Protein AF-A0A955B2L6-F1 (afdb_monomer_lite)

Secondary structure (DSSP, 8-state):
-----------TTS--HHHHHHHHHIIIIISSHHHHHHHHHT--------S--------PPPPHHHH----TT-

pLDDT: mean 74.57, std 9.0, range [49.03, 90.94]

Radius of gyration: 34.33 Å; chains: 1; bounding box: 71×32×86 Å

Foldseek 3Di:
DDDDDDDDDDDPVPDDPVNVCVVVCCVPPVVCVVVVVVVVVVPPDPPDDPPDDDDDDPPPPDDPCVVDVPDPPD

Structure (mmCIF, N/CA/C/O backbone):
data_AF-A0A955B2L6-F1
#
_entry.id   AF-A0A955B2L6-F1
#
loop_
_atom_site.group_PDB
_atom_site.id
_atom_site.type_symbol
_atom_site.label_atom_id
_atom_site.label_alt_id
_atom_site.label_comp_id
_atom_site.label_asym_id
_atom_site.label_entity_id
_atom_site.label_seq_id
_atom_site.pdbx_PDB_ins_code
_atom_site.Cartn_x
_atom_site.Cartn_y
_atom_site.Cartn_z
_atom_site.occupancy
_atom_site.B_iso_or_equiv
_atom_site.auth_seq_id
_atom_site.auth_comp_id
_atom_site.auth_asym_id
_atom_site.auth_atom_id
_atom_site.pdbx_PDB_model_num
ATOM 1 N N . MET A 1 1 ? -12.713 0.215 22.561 1.00 49.03 1 MET A N 1
ATOM 2 C CA . MET A 1 1 ? -13.909 0.229 23.431 1.00 49.03 1 MET A CA 1
ATOM 3 C C . MET A 1 1 ? -14.638 1.537 23.174 1.00 49.03 1 MET A C 1
ATOM 5 O O . MET A 1 1 ? -14.039 2.587 23.356 1.00 49.03 1 MET A O 1
ATOM 9 N N . LEU A 1 2 ? -15.843 1.483 22.606 1.00 56.22 2 LEU A N 1
ATOM 10 C CA . LEU A 1 2 ? -16.551 2.678 22.143 1.00 56.22 2 LEU A CA 1
ATOM 11 C C . LEU A 1 2 ? -17.346 3.291 23.307 1.00 56.22 2 LEU A C 1
ATOM 13 O O . LEU A 1 2 ? -18.453 2.847 23.608 1.00 56.22 2 LEU A O 1
ATOM 17 N N . THR A 1 3 ? -16.772 4.279 23.986 1.00 56.72 3 THR A N 1
ATOM 18 C CA . THR A 1 3 ? -17.410 4.981 25.110 1.00 56.72 3 THR A CA 1
ATOM 19 C C . THR A 1 3 ? -17.999 6.303 24.621 1.00 56.72 3 THR A C 1
ATOM 21 O O . THR A 1 3 ? -17.264 7.220 24.264 1.00 56.72 3 THR A O 1
ATOM 24 N N . ILE A 1 4 ? -19.333 6.412 24.584 1.00 62.91 4 ILE A N 1
ATOM 25 C CA . ILE A 1 4 ? -20.031 7.641 24.179 1.00 62.91 4 ILE A CA 1
ATOM 26 C C . ILE A 1 4 ? -20.474 8.393 25.435 1.00 62.91 4 ILE A C 1
ATOM 28 O O . ILE A 1 4 ? -21.460 8.035 26.075 1.00 62.91 4 ILE A O 1
ATOM 32 N N . LEU A 1 5 ? -19.748 9.458 25.773 1.00 66.56 5 LEU A N 1
ATOM 33 C CA . LEU A 1 5 ? -20.092 10.366 26.866 1.00 66.56 5 LEU A CA 1
ATOM 34 C C . LEU A 1 5 ? -21.213 11.316 26.411 1.00 66.56 5 LEU A C 1
ATOM 36 O O . LEU A 1 5 ? -20.960 12.378 25.848 1.00 66.56 5 LEU A O 1
ATOM 40 N N . GLY A 1 6 ? -22.470 10.909 26.607 1.00 64.56 6 GLY A N 1
ATOM 41 C CA . GLY A 1 6 ? -23.658 11.724 26.333 1.00 64.56 6 GLY A CA 1
ATOM 42 C C . GLY A 1 6 ? -24.436 12.048 27.608 1.00 64.56 6 GLY A C 1
ATOM 43 O O . GLY A 1 6 ? -24.585 11.191 28.475 1.00 64.56 6 GLY A O 1
ATOM 44 N N . ARG A 1 7 ? -24.966 13.276 27.729 1.00 68.12 7 ARG A N 1
ATOM 45 C CA . ARG A 1 7 ? -25.874 13.640 28.833 1.00 68.12 7 ARG A CA 1
ATOM 46 C C . ARG A 1 7 ? -27.156 12.793 28.773 1.00 68.12 7 ARG A C 1
ATOM 48 O O . ARG A 1 7 ? -27.751 12.705 27.694 1.00 68.12 7 ARG A O 1
ATOM 55 N N . PRO A 1 8 ? -27.616 12.225 29.900 1.00 63.38 8 PRO A N 1
ATOM 56 C CA . PRO A 1 8 ? -28.814 11.397 29.923 1.00 63.38 8 PRO A CA 1
ATOM 57 C C . PRO A 1 8 ? -30.057 12.242 29.613 1.00 63.38 8 PRO A C 1
ATOM 59 O O . PRO A 1 8 ? -30.259 13.309 30.191 1.00 63.38 8 PRO A O 1
ATOM 62 N N . ARG A 1 9 ? -30.908 11.757 28.703 1.00 63.94 9 ARG A N 1
ATOM 63 C CA . ARG A 1 9 ? -32.275 12.257 28.506 1.00 63.94 9 ARG A CA 1
ATOM 64 C C . ARG A 1 9 ? -33.237 11.129 28.845 1.00 63.94 9 ARG A C 1
ATOM 66 O O . ARG A 1 9 ? -33.228 10.099 28.177 1.00 63.94 9 ARG A O 1
ATOM 73 N N . GLN A 1 10 ? -34.026 11.321 29.900 1.00 65.38 10 GLN A N 1
ATOM 74 C CA . GLN A 1 10 ? -35.031 10.354 30.329 1.00 65.38 10 GLN A CA 1
ATOM 75 C C . GLN A 1 10 ? -36.190 10.368 29.331 1.00 65.38 10 GLN A C 1
ATOM 77 O O . GLN A 1 10 ? -36.872 11.375 29.168 1.00 65.38 10 GLN A O 1
ATOM 82 N N . THR A 1 11 ? -36.387 9.245 28.650 1.00 64.75 11 THR A N 1
ATOM 83 C CA . THR A 1 11 ? -37.655 8.925 27.987 1.00 64.75 11 THR A CA 1
ATOM 84 C C . THR A 1 11 ? -38.324 7.846 28.830 1.00 64.75 11 THR A C 1
ATOM 86 O O . THR A 1 11 ? -37.625 7.030 29.437 1.00 64.75 11 THR A O 1
ATOM 89 N N . CYS A 1 12 ? -39.652 7.875 28.935 1.00 65.88 12 CYS A N 1
ATOM 90 C CA . CYS A 1 12 ? -40.424 7.029 29.853 1.00 65.88 12 CYS A CA 1
ATOM 91 C C . CYS A 1 12 ? -40.253 5.511 29.620 1.00 65.88 12 CYS A C 1
ATOM 93 O O . CYS A 1 12 ? -40.641 4.732 30.483 1.00 65.88 12 CYS A O 1
ATOM 95 N N . ASP A 1 13 ? -39.578 5.104 28.540 1.00 64.19 13 ASP A N 1
ATOM 96 C CA . ASP A 1 13 ? -39.317 3.709 28.162 1.00 64.19 13 ASP A CA 1
ATOM 97 C C . ASP A 1 13 ? -37.913 3.188 28.533 1.00 64.19 13 ASP A C 1
ATOM 99 O O . ASP A 1 13 ? -37.521 2.108 28.097 1.00 64.19 13 ASP A O 1
ATOM 103 N N . ARG A 1 14 ? -37.144 3.921 29.357 1.00 65.38 14 ARG A N 1
ATOM 104 C CA . ARG A 1 14 ? -35.809 3.556 29.908 1.00 65.38 14 ARG A CA 1
ATOM 105 C C . ARG A 1 14 ? -34.685 3.225 28.910 1.00 65.38 14 ARG A C 1
ATOM 107 O O . ARG A 1 14 ? -33.536 3.267 29.332 1.00 65.38 14 ARG A O 1
ATOM 114 N N . ALA A 1 15 ? -34.965 2.957 27.638 1.00 71.19 15 ALA A N 1
ATOM 115 C CA . ALA A 1 15 ? -33.969 2.716 26.600 1.00 71.19 15 ALA A CA 1
ATOM 116 C C . ALA A 1 15 ? -33.801 3.967 25.731 1.00 71.19 15 ALA A C 1
ATOM 118 O O . ALA A 1 15 ? -34.739 4.424 25.071 1.00 71.19 15 ALA A O 1
ATOM 119 N N . SER A 1 16 ? -32.597 4.538 25.703 1.00 79.00 16 SER A N 1
ATOM 120 C CA . SER A 1 16 ? -32.333 5.660 24.803 1.00 79.00 16 SER A CA 1
ATOM 121 C C . SER A 1 16 ? -32.165 5.169 23.359 1.00 79.00 16 SER A C 1
ATOM 123 O O . SER A 1 16 ? -31.596 4.108 23.103 1.00 79.00 16 SER A O 1
ATOM 125 N N . ARG A 1 17 ? -32.598 5.966 22.366 1.00 78.94 17 ARG A N 1
ATOM 126 C CA . ARG A 1 17 ? -32.392 5.651 20.930 1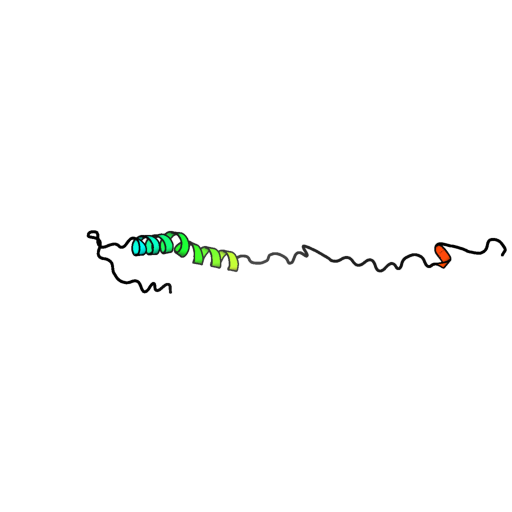.00 78.94 17 ARG A CA 1
ATOM 127 C C . ARG A 1 17 ? -30.932 5.288 20.609 1.00 78.94 17 ARG A C 1
ATOM 129 O O . ARG A 1 17 ? -30.670 4.491 19.715 1.00 78.94 17 ARG A O 1
ATOM 136 N N . ARG A 1 18 ? -29.981 5.876 21.342 1.00 78.19 18 ARG A N 1
ATOM 137 C CA . ARG A 1 18 ? -28.544 5.625 21.199 1.00 78.19 18 ARG A CA 1
ATOM 138 C C . ARG A 1 18 ? -28.134 4.250 21.728 1.00 78.19 18 ARG A C 1
ATOM 140 O O . ARG A 1 18 ? -27.351 3.585 21.063 1.00 78.19 18 ARG A O 1
ATOM 147 N N . GLU A 1 19 ? -28.666 3.823 22.870 1.00 78.38 19 GLU A N 1
ATOM 148 C CA . GLU A 1 19 ? -28.427 2.478 23.416 1.00 78.38 19 GLU A CA 1
ATOM 149 C C . GLU A 1 19 ? -28.938 1.396 22.468 1.00 78.38 19 GLU A C 1
ATOM 151 O O . GLU A 1 19 ? -28.231 0.424 22.217 1.00 78.38 19 GLU A O 1
ATOM 156 N N . VAL A 1 20 ? -30.116 1.603 21.869 1.00 82.56 20 VAL A N 1
ATOM 157 C CA . VAL A 1 20 ? -30.687 0.665 20.890 1.00 82.56 20 VAL A CA 1
ATOM 158 C C . VAL A 1 20 ? -29.795 0.552 19.650 1.00 82.56 20 VAL A C 1
ATOM 160 O O . VAL A 1 20 ? -29.487 -0.555 19.213 1.00 82.56 20 VAL A O 1
ATOM 163 N N . LEU A 1 21 ? -29.317 1.678 19.108 1.00 83.12 21 LEU A N 1
ATOM 164 C CA . LEU A 1 21 ? -28.399 1.679 17.963 1.00 83.12 21 LEU A CA 1
ATOM 165 C C . LEU A 1 21 ? -27.034 1.069 18.299 1.00 83.12 21 LEU A C 1
ATOM 167 O O . LEU A 1 21 ? -26.429 0.423 17.449 1.00 83.12 21 LEU A O 1
ATOM 171 N N . GLN A 1 22 ? -26.545 1.248 19.526 1.00 79.25 22 GLN A N 1
ATOM 172 C CA . GLN A 1 22 ? -25.266 0.692 19.952 1.00 79.25 22 GLN A CA 1
ATOM 173 C C . GLN A 1 22 ? -25.355 -0.818 20.203 1.00 79.25 22 GLN A C 1
ATOM 175 O O . GLN A 1 22 ? -24.484 -1.551 19.743 1.00 79.25 22 GLN A O 1
ATOM 180 N N . ALA A 1 23 ? -26.414 -1.294 20.863 1.00 81.00 23 ALA A N 1
ATOM 181 C CA . ALA A 1 23 ? -26.663 -2.720 21.065 1.00 81.00 23 ALA A CA 1
ATOM 182 C C . ALA A 1 23 ? -26.938 -3.435 19.730 1.00 81.00 23 ALA A C 1
ATOM 184 O O . ALA A 1 23 ? -26.335 -4.470 19.444 1.00 81.00 23 ALA A O 1
ATOM 185 N N . GLY A 1 24 ? -27.777 -2.842 18.873 1.00 81.06 24 GLY A N 1
ATOM 186 C CA . GLY A 1 24 ? -28.061 -3.357 17.533 1.00 81.06 24 GLY A CA 1
ATOM 187 C C . GLY A 1 24 ? -26.833 -3.338 16.619 1.00 81.06 24 GLY A C 1
ATOM 188 O O . GLY A 1 24 ? -26.559 -4.325 15.941 1.00 81.06 24 GLY A O 1
ATOM 189 N N . GLY A 1 25 ? -26.049 -2.256 16.643 1.00 81.62 25 GLY A N 1
ATOM 190 C CA . GLY A 1 25 ? -24.824 -2.110 15.853 1.00 81.62 25 GLY A CA 1
ATOM 191 C C . GLY A 1 25 ? -23.700 -3.044 16.303 1.00 81.62 25 GLY A C 1
ATOM 192 O O . GLY A 1 25 ? -23.028 -3.634 15.461 1.00 81.62 25 GLY A O 1
ATOM 193 N N . ALA A 1 26 ? -23.527 -3.250 17.612 1.00 79.56 26 ALA A N 1
ATOM 194 C CA . ALA A 1 26 ? -22.574 -4.226 18.142 1.00 79.56 26 ALA A CA 1
ATOM 195 C C . ALA A 1 26 ? -22.950 -5.670 17.762 1.00 79.56 26 ALA A C 1
ATOM 197 O O . ALA A 1 26 ? -22.064 -6.469 17.470 1.00 79.56 26 ALA A O 1
ATOM 198 N N . GLY A 1 27 ? -24.246 -5.994 17.696 1.00 77.00 27 GLY A N 1
ATOM 199 C CA . GLY A 1 27 ? -24.727 -7.281 17.189 1.00 77.00 27 GLY A CA 1
ATOM 200 C C . GLY A 1 27 ? -24.497 -7.453 15.683 1.00 77.00 27 GLY A C 1
ATOM 201 O O . GLY A 1 27 ? -23.833 -8.396 15.260 1.00 77.00 27 GLY A O 1
ATOM 202 N N . LEU A 1 28 ? -25.011 -6.521 14.872 1.00 72.56 28 LEU A N 1
ATOM 203 C CA . LEU A 1 28 ? -24.988 -6.602 13.404 1.00 72.56 28 LEU A CA 1
ATOM 204 C C . LEU A 1 28 ? -23.583 -6.461 12.800 1.00 72.56 28 LEU A C 1
ATOM 206 O O . LEU A 1 28 ? -23.260 -7.166 11.847 1.00 72.56 28 LEU A O 1
ATOM 210 N N . LEU A 1 29 ? -22.753 -5.562 13.336 1.00 70.44 29 LEU A N 1
ATOM 211 C CA . LEU A 1 29 ? -21.427 -5.251 12.785 1.00 70.44 29 LEU A CA 1
ATOM 212 C C . LEU A 1 29 ? -20.279 -5.835 13.621 1.00 70.44 29 LEU A C 1
ATOM 214 O O . LEU A 1 29 ? -19.197 -6.072 13.093 1.00 70.44 29 LEU A O 1
ATOM 218 N N . GLY A 1 30 ? -20.489 -6.073 14.920 1.00 74.31 30 GLY A N 1
ATOM 219 C CA . GLY A 1 30 ? -19.439 -6.546 15.828 1.00 74.31 30 GLY A CA 1
ATOM 220 C C . GLY A 1 30 ? -19.287 -8.067 15.892 1.00 74.31 30 GLY A C 1
ATOM 221 O O . GLY A 1 30 ? -18.171 -8.547 16.072 1.00 74.31 30 GLY A O 1
ATOM 222 N N . LEU A 1 31 ? -20.363 -8.846 15.709 1.00 77.62 31 LEU A N 1
ATOM 223 C CA . LEU A 1 31 ? -20.304 -10.315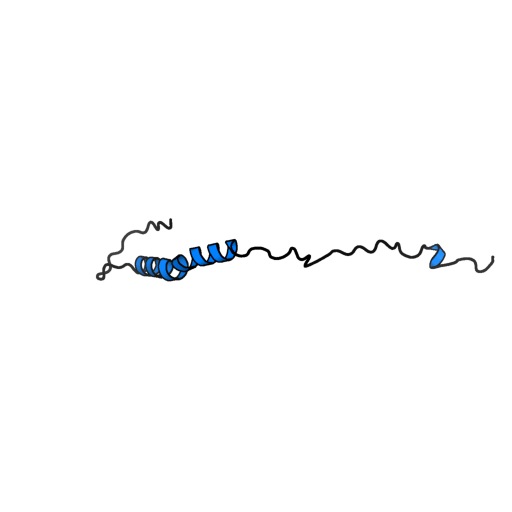 15.825 1.00 77.62 31 LEU A CA 1
ATOM 224 C C . LEU A 1 31 ? -19.669 -11.006 14.609 1.00 77.62 31 LEU A C 1
ATOM 226 O O . LEU A 1 31 ? -19.140 -12.112 14.729 1.00 77.62 31 LEU A O 1
ATOM 230 N N . SER A 1 32 ? -19.716 -10.374 13.435 1.00 79.69 32 SER A N 1
ATOM 231 C CA . SER A 1 32 ? -19.114 -10.894 12.200 1.00 79.69 32 SER A CA 1
ATOM 232 C C . SER A 1 32 ? -17.642 -10.501 12.040 1.00 79.69 32 SER A C 1
ATOM 234 O O . SER A 1 32 ? -16.908 -11.190 11.332 1.00 79.69 32 SER A O 1
ATOM 236 N N . LEU A 1 33 ? -17.183 -9.454 12.734 1.00 83.62 33 LEU A N 1
ATOM 237 C CA . LEU A 1 33 ? -15.824 -8.923 12.612 1.00 83.62 33 LEU A CA 1
ATOM 238 C C . LEU A 1 33 ? -14.722 -9.946 12.964 1.00 83.62 33 LEU A C 1
ATOM 240 O O . LEU A 1 33 ? -13.795 -10.085 12.169 1.00 83.62 33 LEU A O 1
ATOM 244 N N . PRO A 1 34 ? -14.802 -10.730 14.062 1.00 85.25 34 PRO A N 1
ATOM 245 C CA . PRO A 1 34 ? -13.783 -11.739 14.360 1.00 85.25 34 PRO A CA 1
ATOM 246 C C . PRO A 1 34 ? -13.710 -12.839 13.297 1.00 85.25 34 PRO A C 1
ATOM 248 O O . PRO A 1 34 ? -12.628 -13.329 12.991 1.00 85.25 34 PRO A O 1
ATOM 251 N N . LYS A 1 35 ? -14.853 -13.208 12.701 1.00 85.19 35 LYS A N 1
ATOM 252 C CA . LYS A 1 35 ? -14.909 -14.193 11.611 1.00 85.19 35 LYS A CA 1
ATOM 253 C C . LYS A 1 35 ? -14.306 -13.641 10.321 1.00 85.19 35 LYS A C 1
ATOM 255 O O . LYS A 1 35 ? -13.630 -14.385 9.623 1.00 85.19 35 LYS A O 1
ATOM 260 N N . LEU A 1 36 ? -14.515 -12.356 10.027 1.00 83.75 36 LEU A N 1
ATOM 261 C CA . LEU A 1 36 ? -13.870 -11.674 8.901 1.00 83.75 36 LEU A CA 1
ATOM 262 C C . LEU A 1 36 ? -12.349 -11.617 9.071 1.00 83.75 36 LEU A C 1
ATOM 264 O O . LEU A 1 36 ? -11.628 -12.017 8.165 1.00 83.75 36 LEU A O 1
ATOM 268 N N . LEU A 1 37 ? -11.869 -11.202 10.246 1.00 85.81 37 LEU A N 1
ATOM 269 C CA . LEU A 1 37 ? -10.434 -11.149 10.545 1.00 85.81 37 LEU A CA 1
ATOM 270 C C . LEU A 1 37 ? -9.791 -12.544 10.518 1.00 85.81 37 LEU A C 1
ATOM 272 O O . LEU A 1 37 ? -8.682 -12.708 10.019 1.00 85.81 37 LEU A O 1
ATOM 276 N N . ALA A 1 38 ? -10.500 -13.567 11.004 1.00 87.06 38 ALA A N 1
ATOM 277 C CA . ALA A 1 38 ? -10.049 -14.951 10.905 1.00 87.06 38 ALA A CA 1
ATOM 278 C C . ALA A 1 38 ? -10.021 -15.456 9.453 1.00 87.06 38 ALA A C 1
ATOM 280 O O . ALA A 1 38 ? -9.119 -16.207 9.104 1.00 87.06 38 ALA A O 1
ATOM 281 N N . ALA A 1 39 ? -10.967 -15.044 8.603 1.00 83.94 39 ALA A N 1
ATOM 282 C CA . ALA A 1 39 ? -10.980 -15.392 7.181 1.00 83.94 39 ALA A CA 1
ATOM 283 C C . ALA A 1 39 ? -9.848 -14.703 6.400 1.00 83.94 39 ALA A C 1
ATOM 285 O O . ALA A 1 39 ? -9.260 -15.317 5.515 1.00 83.94 39 ALA A O 1
ATOM 286 N N . GLU A 1 40 ? -9.508 -13.461 6.752 1.00 81.12 40 GLU A N 1
ATOM 287 C CA . GLU A 1 40 ? -8.347 -12.751 6.207 1.00 81.12 40 GLU A CA 1
ATOM 288 C C . GLU A 1 40 ? -7.037 -13.431 6.631 1.00 81.12 40 GLU A C 1
ATOM 290 O O . GLU A 1 40 ? -6.193 -13.726 5.787 1.00 81.12 40 GLU A O 1
ATOM 295 N N . ALA A 1 41 ? -6.896 -13.794 7.909 1.00 79.69 41 ALA A N 1
ATOM 296 C CA . ALA A 1 41 ? -5.731 -14.534 8.398 1.00 79.69 41 ALA A CA 1
ATOM 297 C C . ALA A 1 41 ? -5.637 -15.964 7.826 1.00 79.69 41 ALA A C 1
ATOM 299 O O . ALA A 1 41 ? -4.541 -16.470 7.595 1.00 79.69 41 ALA A O 1
ATOM 300 N N . ALA A 1 42 ? -6.780 -16.610 7.577 1.00 79.50 42 ALA A N 1
ATOM 301 C CA . ALA A 1 42 ? -6.870 -17.920 6.936 1.00 79.50 42 ALA A CA 1
ATOM 302 C C . ALA A 1 42 ? -6.741 -17.857 5.407 1.00 79.50 42 ALA A C 1
ATOM 304 O O . ALA A 1 42 ? -6.700 -18.912 4.770 1.00 79.50 42 ALA A O 1
ATOM 305 N N . SER A 1 43 ? -6.637 -16.661 4.809 1.00 67.44 43 SER A N 1
ATOM 306 C CA . SER A 1 43 ? -6.251 -16.494 3.405 1.00 67.44 43 SER A CA 1
ATOM 307 C C . SER A 1 43 ? -4.755 -16.798 3.234 1.00 67.44 43 SER A C 1
ATOM 309 O O . SER A 1 43 ? -3.910 -15.959 2.939 1.00 67.44 43 SER A O 1
ATOM 311 N N . SER A 1 44 ? -4.419 -18.060 3.482 1.00 63.81 44 SER A N 1
ATOM 312 C CA . SER A 1 44 ? -3.125 -18.644 3.192 1.00 63.81 44 SER A CA 1
ATOM 313 C C . SER A 1 44 ? -2.949 -18.713 1.673 1.00 63.81 44 SER A C 1
ATOM 315 O O . SER A 1 44 ? -3.781 -19.260 0.952 1.00 63.81 44 SER A O 1
ATOM 317 N N . GLU A 1 45 ? -1.844 -18.124 1.218 1.00 66.00 45 GLU A N 1
ATOM 318 C CA . GLU A 1 45 ? -1.206 -18.356 -0.078 1.00 66.00 45 GLU A CA 1
ATOM 319 C C . GLU A 1 45 ? -2.010 -17.973 -1.327 1.00 66.00 45 GLU A C 1
ATOM 321 O O . GLU A 1 45 ? -2.226 -18.762 -2.252 1.00 66.00 45 GLU A O 1
ATOM 326 N N . LEU A 1 46 ? -2.298 -16.678 -1.468 1.00 64.69 46 LEU A N 1
ATOM 327 C CA . LEU A 1 46 ? -2.263 -16.114 -2.815 1.00 64.69 46 LEU A CA 1
ATOM 328 C C . LEU A 1 46 ? -0.837 -16.292 -3.344 1.00 64.69 46 LEU A C 1
ATOM 330 O O . LEU A 1 46 ? 0.075 -15.570 -2.941 1.00 64.69 46 LEU A O 1
ATOM 334 N N . ARG A 1 47 ? -0.641 -17.272 -4.238 1.00 73.50 47 ARG A N 1
ATOM 335 C CA . ARG A 1 47 ? 0.609 -17.407 -4.995 1.00 73.50 47 ARG A CA 1
ATOM 336 C C . ARG A 1 47 ? 0.970 -16.022 -5.533 1.00 73.50 47 ARG A C 1
ATOM 338 O O . ARG A 1 47 ? 0.126 -15.433 -6.218 1.00 73.50 47 ARG A O 1
ATOM 345 N N . PRO A 1 48 ? 2.165 -15.487 -5.229 1.00 72.00 48 PRO A N 1
ATOM 346 C CA . PRO A 1 48 ? 2.538 -14.158 -5.679 1.00 72.00 48 PRO A CA 1
ATOM 347 C C . PRO A 1 48 ? 2.440 -14.124 -7.204 1.00 72.00 48 PRO A C 1
ATOM 349 O O . PRO A 1 48 ? 3.180 -14.804 -7.914 1.00 72.00 48 PRO A O 1
ATOM 352 N N . ARG A 1 49 ? 1.458 -13.374 -7.708 1.00 78.00 49 ARG A N 1
ATOM 353 C CA . ARG A 1 49 ? 1.206 -13.203 -9.136 1.00 78.00 49 ARG A CA 1
ATOM 354 C C . ARG A 1 49 ? 1.559 -11.773 -9.491 1.00 78.00 49 ARG A C 1
ATOM 356 O O . ARG A 1 49 ? 0.922 -10.839 -9.008 1.00 78.00 49 ARG A O 1
ATOM 363 N N . ALA A 1 50 ? 2.547 -11.598 -10.362 1.00 85.31 50 ALA A N 1
ATOM 364 C CA . ALA A 1 50 ? 2.826 -10.296 -10.949 1.00 85.31 50 ALA A CA 1
ATOM 365 C C . ALA A 1 50 ? 1.620 -9.873 -11.809 1.00 85.31 50 ALA A C 1
ATOM 367 O O . ALA A 1 50 ? 1.409 -10.398 -12.901 1.00 85.31 50 ALA A O 1
ATOM 368 N N . LYS A 1 51 ? 0.778 -8.973 -11.281 1.00 85.50 51 LYS A N 1
ATOM 369 C CA . LYS A 1 51 ? -0.420 -8.459 -11.975 1.00 85.50 51 LYS A CA 1
ATOM 370 C C . LYS A 1 51 ? -0.067 -7.431 -13.054 1.00 85.50 51 LYS A C 1
ATOM 372 O O . LYS A 1 51 ? -0.819 -7.263 -14.007 1.00 85.50 51 LYS A O 1
ATOM 377 N N . SER A 1 52 ? 1.074 -6.769 -12.908 1.00 88.44 52 SER A N 1
ATOM 378 C CA . SER A 1 52 ? 1.574 -5.743 -13.818 1.00 88.44 52 SER A CA 1
ATOM 379 C C . SER A 1 52 ? 3.096 -5.801 -13.875 1.00 88.44 52 SER A C 1
ATOM 381 O O . SER A 1 52 ? 3.742 -5.928 -12.835 1.00 88.44 52 SER A O 1
ATOM 383 N N . VAL A 1 53 ? 3.657 -5.684 -15.076 1.00 87.56 53 VAL A N 1
ATOM 384 C CA . VAL A 1 53 ? 5.102 -5.667 -15.333 1.00 87.56 53 VAL A CA 1
ATOM 385 C C . VAL A 1 53 ? 5.404 -4.471 -16.231 1.00 87.56 53 VAL A C 1
ATOM 387 O O . VAL A 1 53 ? 4.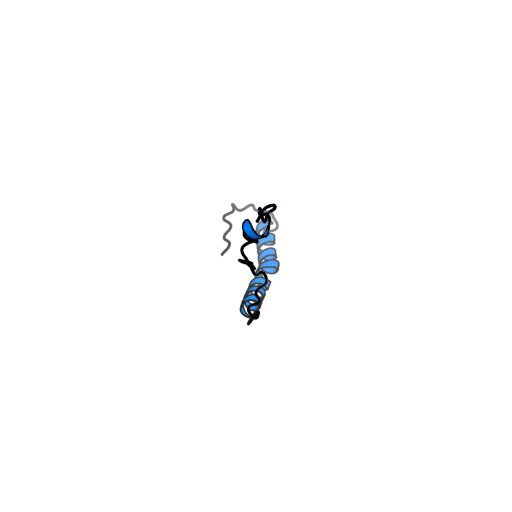668 -4.221 -17.183 1.00 87.56 53 VAL A O 1
ATOM 390 N N . ILE A 1 54 ? 6.472 -3.733 -15.928 1.00 90.94 54 ILE A N 1
ATOM 391 C CA . ILE A 1 54 ? 7.000 -2.695 -16.819 1.00 90.94 54 ILE A CA 1
ATOM 392 C C . ILE A 1 54 ? 8.001 -3.374 -17.749 1.00 90.94 54 ILE A C 1
ATOM 394 O O . ILE A 1 54 ? 9.034 -3.865 -17.297 1.00 90.94 54 ILE A O 1
ATOM 398 N N . PHE A 1 55 ? 7.681 -3.426 -19.038 1.00 86.50 55 PHE A N 1
ATOM 399 C CA . PHE A 1 55 ? 8.559 -3.993 -20.054 1.00 86.50 55 PHE A CA 1
ATOM 400 C C . PHE A 1 55 ? 9.295 -2.863 -20.778 1.00 86.50 55 PHE A C 1
ATOM 402 O O . PHE A 1 55 ? 8.680 -2.079 -21.498 1.00 86.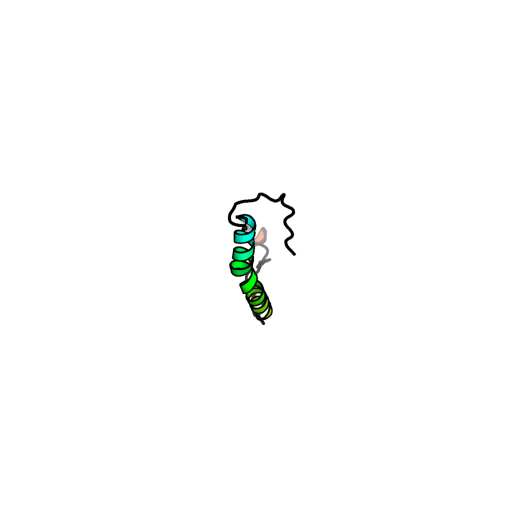50 55 PHE A O 1
ATOM 409 N N . LEU A 1 56 ? 10.604 -2.753 -20.543 1.00 86.00 56 LEU A N 1
ATOM 410 C CA . LEU A 1 56 ? 11.460 -1.737 -21.154 1.00 86.00 56 LEU A CA 1
ATOM 411 C C . LEU A 1 56 ? 12.181 -2.340 -22.360 1.00 86.00 56 LEU A C 1
ATOM 413 O O . LEU A 1 56 ? 13.098 -3.144 -22.199 1.00 86.00 56 LEU A O 1
ATOM 417 N N . LEU A 1 57 ? 11.783 -1.941 -23.568 1.00 79.88 57 LEU A N 1
ATOM 418 C CA . LEU A 1 57 ? 12.510 -2.288 -24.786 1.00 79.88 57 LEU A CA 1
ATOM 419 C C . LEU A 1 57 ? 13.603 -1.244 -25.026 1.00 79.88 57 LEU A C 1
ATOM 421 O O . LEU A 1 57 ? 13.332 -0.144 -25.495 1.00 79.88 57 LEU A O 1
ATOM 425 N N . LEU A 1 58 ? 14.842 -1.595 -24.687 1.00 84.38 58 LEU A N 1
ATOM 426 C CA . LEU A 1 58 ? 16.023 -0.744 -24.883 1.00 84.38 58 LEU A CA 1
ATOM 427 C C . LEU A 1 58 ? 16.687 -0.972 -26.246 1.00 84.38 58 LEU A C 1
ATOM 429 O O . LEU A 1 58 ? 17.879 -0.714 -26.403 1.00 84.38 58 LEU A O 1
ATOM 433 N N . PHE A 1 59 ? 15.941 -1.483 -27.229 1.00 82.06 59 PHE A N 1
ATOM 434 C CA . PHE A 1 59 ? 16.435 -1.515 -28.598 1.00 82.06 59 PHE A CA 1
ATOM 435 C C . PHE A 1 59 ? 16.510 -0.060 -29.068 1.00 82.06 59 PHE A C 1
ATOM 437 O O . PHE A 1 59 ? 15.489 0.558 -29.367 1.00 82.06 59 PHE A O 1
ATOM 444 N N . GLY A 1 60 ? 17.713 0.517 -28.999 1.00 80.56 60 GLY A N 1
ATOM 445 C CA . GLY A 1 60 ? 17.982 1.856 -29.502 1.00 80.56 60 GLY A CA 1
ATOM 446 C C . GLY A 1 60 ? 17.510 1.935 -30.947 1.00 80.56 60 GLY A C 1
ATOM 447 O O . GLY A 1 60 ? 17.748 1.007 -31.718 1.00 80.56 60 GLY A O 1
ATOM 448 N N . GLY A 1 61 ? 16.778 2.999 -31.283 1.00 80.94 61 GLY A N 1
ATOM 449 C CA . GLY A 1 61 ? 16.297 3.211 -32.646 1.00 80.94 61 GLY A CA 1
ATOM 450 C C . GLY A 1 61 ? 17.442 3.166 -33.669 1.00 80.94 61 GLY A C 1
ATOM 451 O O . GLY A 1 61 ? 18.607 3.311 -33.283 1.00 80.94 61 GLY A O 1
ATOM 452 N N . PRO A 1 62 ? 17.123 2.967 -34.959 1.00 75.75 62 PRO A N 1
ATOM 453 C CA . PRO A 1 62 ? 18.132 2.901 -36.012 1.00 75.75 62 PRO A CA 1
ATOM 454 C C . PRO A 1 62 ? 19.039 4.132 -35.952 1.00 75.75 62 PRO A C 1
ATOM 456 O O . PRO A 1 62 ? 18.580 5.249 -35.685 1.00 75.75 62 PRO A O 1
ATOM 459 N N . SER A 1 63 ? 20.341 3.933 -36.166 1.00 73.69 63 SER A N 1
ATOM 460 C CA . SER A 1 63 ? 21.280 5.057 -36.167 1.00 73.69 63 SER A CA 1
ATO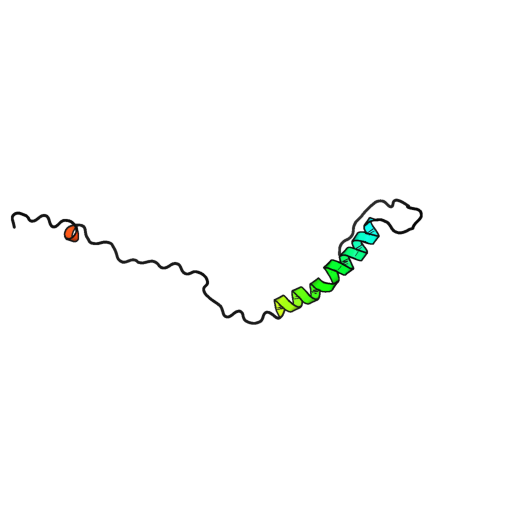M 461 C C . SER A 1 63 ? 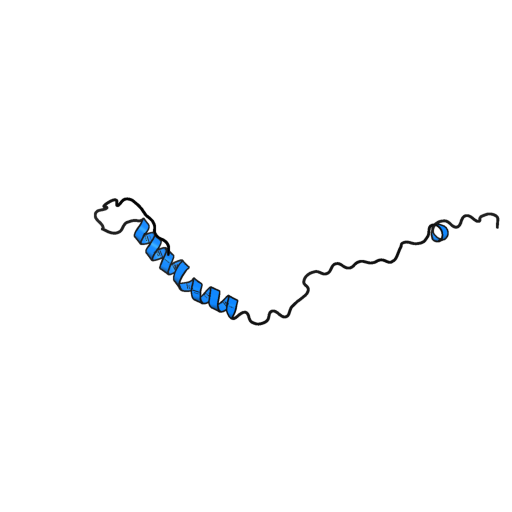20.923 6.038 -37.292 1.00 73.69 63 SER A C 1
ATOM 463 O O . SER A 1 63 ? 20.309 5.664 -38.294 1.00 73.69 63 SER A O 1
ATOM 465 N N . GLN A 1 64 ? 21.317 7.307 -37.166 1.00 69.12 64 GLN A N 1
ATOM 466 C CA . GLN A 1 64 ? 21.049 8.307 -38.208 1.00 69.12 64 GLN A CA 1
ATOM 467 C C . GLN A 1 64 ? 21.598 7.877 -39.585 1.00 69.12 64 GLN A C 1
ATOM 469 O O . GLN A 1 64 ? 20.980 8.181 -40.603 1.00 69.12 64 GLN A O 1
ATOM 474 N N . LEU A 1 65 ? 22.695 7.107 -39.601 1.00 69.75 65 LEU A N 1
ATOM 475 C CA . LEU A 1 65 ? 23.289 6.525 -40.809 1.00 69.75 65 LEU A CA 1
ATOM 476 C C . LEU A 1 65 ? 22.398 5.463 -41.473 1.00 69.75 65 LEU A C 1
ATOM 478 O O . LEU A 1 65 ? 22.469 5.293 -42.682 1.00 69.75 65 LEU A O 1
ATOM 482 N N . GLU A 1 66 ? 21.550 4.766 -40.712 1.00 70.69 66 GLU A N 1
ATOM 483 C CA . GLU A 1 66 ? 20.611 3.768 -41.249 1.00 70.69 66 GLU A CA 1
ATOM 484 C C . GLU A 1 66 ? 19.316 4.396 -41.781 1.00 70.69 66 GLU A C 1
ATOM 486 O O . GLU A 1 66 ? 18.639 3.799 -42.613 1.00 70.69 66 GLU A O 1
ATOM 491 N N . THR A 1 67 ? 18.951 5.592 -41.303 1.00 71.94 67 THR A N 1
ATOM 492 C CA . THR A 1 67 ? 17.706 6.268 -41.717 1.00 71.94 67 THR A CA 1
ATOM 493 C C . THR A 1 67 ? 17.909 7.127 -42.965 1.00 71.94 67 THR A C 1
ATOM 495 O O . THR A 1 67 ? 17.017 7.222 -43.805 1.00 71.94 67 THR A O 1
ATOM 498 N N . PHE A 1 68 ? 19.084 7.747 -43.097 1.00 69.38 68 PHE A N 1
ATOM 499 C CA . PHE A 1 68 ? 19.440 8.581 -44.239 1.00 69.38 68 PHE A CA 1
ATOM 500 C C . PHE A 1 68 ? 20.881 8.280 -44.661 1.00 69.38 68 PHE A C 1
ATOM 502 O O . PHE A 1 68 ? 21.823 8.888 -44.152 1.00 69.38 68 PHE A O 1
ATOM 509 N N . ASP A 1 69 ? 21.053 7.351 -45.605 1.00 70.56 69 ASP A N 1
ATOM 510 C CA . ASP A 1 69 ? 22.343 7.156 -46.269 1.00 70.56 69 ASP A CA 1
ATOM 511 C C . ASP A 1 69 ? 22.568 8.292 -47.273 1.00 70.56 69 ASP A C 1
ATOM 513 O O . ASP A 1 69 ? 22.027 8.311 -48.381 1.00 70.56 69 ASP A O 1
ATOM 517 N N . MET A 1 70 ? 23.334 9.298 -46.859 1.00 69.06 70 MET A N 1
ATOM 518 C CA . MET A 1 70 ? 23.735 10.393 -47.734 1.00 69.06 70 MET A CA 1
ATOM 519 C C . MET A 1 70 ? 25.021 10.024 -48.474 1.00 69.06 70 MET A C 1
ATOM 521 O O . MET A 1 70 ? 26.081 10.578 -48.184 1.00 69.06 70 MET A O 1
ATOM 525 N N . LYS A 1 71 ? 24.928 9.122 -49.456 1.00 65.19 71 LYS A N 1
ATOM 526 C CA . LYS A 1 71 ? 25.955 8.972 -50.500 1.00 65.19 71 LYS A CA 1
ATOM 527 C C . LYS A 1 71 ? 25.349 8.802 -51.898 1.00 65.19 71 LYS A C 1
ATOM 529 O O . LYS A 1 71 ? 25.476 7.744 -52.502 1.00 65.19 71 LYS A O 1
ATOM 534 N N . PRO A 1 72 ? 24.716 9.856 -52.439 1.00 67.62 72 PRO A N 1
ATOM 535 C CA . PRO A 1 72 ? 24.276 9.854 -53.832 1.00 67.62 72 PRO A CA 1
ATOM 536 C C . PRO A 1 72 ? 25.440 9.855 -54.845 1.00 67.62 72 PRO A C 1
ATOM 538 O O . PRO A 1 72 ? 25.213 9.484 -55.989 1.00 67.62 72 PRO A O 1
ATOM 541 N N . ASP A 1 73 ? 26.663 10.215 -54.426 1.00 63.97 73 ASP A N 1
ATOM 542 C CA . ASP A 1 73 ? 27.834 10.399 -55.306 1.00 63.97 73 ASP A CA 1
ATOM 543 C C . ASP A 1 73 ? 29.110 9.665 -54.826 1.00 63.97 73 ASP A C 1
ATOM 545 O O . ASP A 1 73 ? 30.224 10.134 -55.067 1.00 63.97 73 ASP A O 1
ATOM 549 N N . ALA A 1 74 ? 28.978 8.556 -54.089 1.00 60.50 74 ALA A N 1
ATOM 550 C CA . ALA A 1 74 ? 30.131 7.717 -53.730 1.00 60.50 74 ALA A CA 1
ATOM 551 C C . ALA A 1 74 ? 30.382 6.591 -54.736 1.00 60.50 74 ALA A C 1
ATOM 553 O O . ALA A 1 74 ? 29.396 6.085 -55.315 1.00 60.50 74 ALA A O 1
#

Sequence (74 aa):
MLTILGRPRQTCDRASRREVLQAGGAGLLGLSLPKLLAAEAASSELRPRAKSVIFLLLFGGPSQLETFDMKPDA